Protein AF-A0A6V7KIR1-F1 (afdb_monomer_lite)

Sequence (61 aa):
KLLTMLPTEEERSRIQEAQAASPDLPLGSAEQFLLTLASISELPARLKLWAFKLDFENAEK

Radius of gyration: 15.67 Å; chains: 1; bounding box: 37×17×41 Å

pLDDT: mean 91.27, std 6.07, range [56.06, 95.44]

Organism: NCBI:txid1563983

Secondary structure (DSSP, 8-state):
-GGGSPPPHHHHHHHHHHHHH-TTSPPPHHHHHHHHHHHSTTHHHHHHHHHHHHHHHHH--

InterPro domains:
  IPR015425 Formin, FH2 domain [PF02181] (1-59)
  IPR015425 Formin, FH2 doma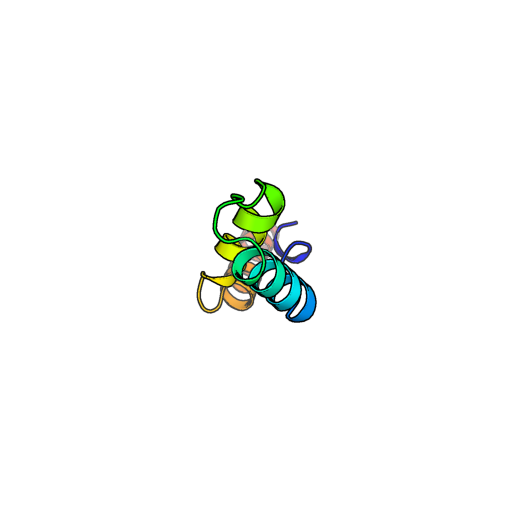in [PS51444] (1-61)
  IPR042201 Formin, FH2 domain superfamily [G3DSA:1.20.58.2220] (1-61)

Structure (mmCIF, N/CA/C/O backbone):
data_AF-A0A6V7KIR1-F1
#
_entry.id   AF-A0A6V7KIR1-F1
#
loop_
_atom_site.group_PDB
_atom_site.id
_atom_site.type_symbol
_atom_site.label_atom_id
_atom_site.label_alt_id
_atom_site.label_comp_id
_atom_site.label_asym_id
_atom_site.label_entity_id
_atom_site.label_seq_id
_atom_site.pdbx_PDB_ins_code
_atom_site.Cartn_x
_atom_site.Cartn_y
_atom_site.Cartn_z
_atom_site.occupancy
_atom_site.B_iso_or_equiv
_atom_site.auth_seq_id
_atom_site.auth_comp_id
_atom_site.auth_asym_id
_atom_site.auth_atom_id
_atom_site.pdbx_PDB_model_num
ATOM 1 N N . LYS A 1 1 ? 12.040 3.870 1.079 1.00 70.12 1 LYS A N 1
ATOM 2 C CA . LYS A 1 1 ? 11.402 3.839 -0.264 1.00 70.12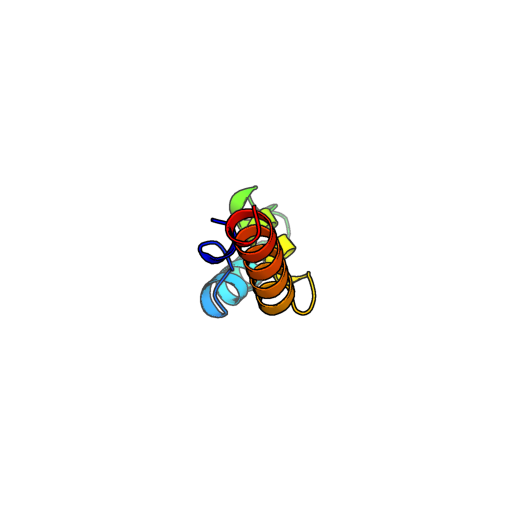 1 LYS A CA 1
ATOM 3 C C . LYS A 1 1 ? 9.903 3.632 -0.043 1.00 70.12 1 LYS A C 1
ATOM 5 O O . LYS A 1 1 ? 9.582 2.733 0.711 1.00 70.12 1 LYS A O 1
ATOM 10 N N . LEU A 1 2 ? 8.993 4.410 -0.643 1.00 81.19 2 LEU A N 1
ATOM 11 C CA . LEU A 1 2 ? 7.537 4.293 -0.377 1.00 81.19 2 LEU A CA 1
ATOM 12 C C . LEU A 1 2 ? 6.973 2.876 -0.589 1.00 81.19 2 LEU A C 1
ATOM 14 O O . LEU A 1 2 ? 6.086 2.451 0.140 1.00 81.19 2 LEU A O 1
ATOM 18 N N . LEU A 1 3 ? 7.550 2.114 -1.523 1.00 84.06 3 LEU A N 1
ATOM 19 C CA . LEU A 1 3 ? 7.195 0.712 -1.772 1.00 84.06 3 LEU A CA 1
ATOM 20 C C . LEU A 1 3 ? 7.367 -0.214 -0.553 1.00 84.06 3 LEU A C 1
ATOM 22 O O . LEU A 1 3 ? 6.742 -1.265 -0.522 1.00 84.06 3 LEU A O 1
ATOM 26 N N . THR A 1 4 ? 8.187 0.151 0.438 1.00 86.62 4 THR A N 1
ATOM 27 C CA . THR A 1 4 ? 8.391 -0.643 1.664 1.00 86.62 4 THR A CA 1
ATOM 28 C C . THR A 1 4 ? 7.474 -0.221 2.811 1.00 86.62 4 THR A C 1
ATOM 30 O O . THR A 1 4 ? 7.594 -0.764 3.899 1.00 86.62 4 THR A O 1
ATOM 33 N N . MET A 1 5 ? 6.618 0.784 2.600 1.00 88.88 5 MET A N 1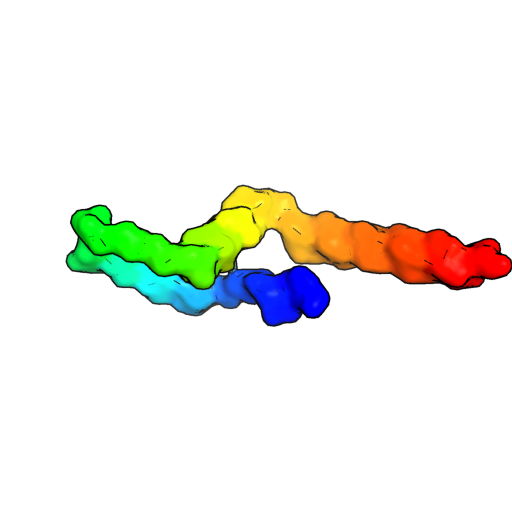
ATOM 34 C CA . MET A 1 5 ? 5.701 1.338 3.607 1.00 88.88 5 MET A CA 1
ATOM 35 C C . MET A 1 5 ? 4.233 1.178 3.193 1.00 88.88 5 MET A C 1
ATOM 37 O O . MET A 1 5 ? 3.356 1.826 3.757 1.00 88.88 5 MET A O 1
ATOM 41 N N . LEU A 1 6 ? 3.962 0.356 2.174 1.00 89.56 6 LEU A N 1
ATOM 42 C CA . LEU A 1 6 ? 2.598 0.014 1.795 1.00 89.56 6 LEU A CA 1
ATOM 43 C C . LEU A 1 6 ? 1.981 -0.822 2.922 1.00 89.56 6 LEU A C 1
ATOM 45 O O . LEU A 1 6 ? 2.570 -1.843 3.277 1.00 89.56 6 LEU A O 1
ATOM 49 N N . PRO A 1 7 ? 0.823 -0.420 3.470 1.00 91.25 7 PRO A N 1
ATOM 50 C CA . PRO A 1 7 ? 0.191 -1.176 4.541 1.00 91.25 7 PRO A CA 1
ATOM 51 C C . PRO A 1 7 ? -0.217 -2.565 4.058 1.00 91.25 7 PRO A C 1
ATOM 53 O O . PRO A 1 7 ? -0.766 -2.718 2.960 1.00 91.25 7 PRO A O 1
ATOM 56 N N . THR A 1 8 ? -0.017 -3.562 4.906 1.00 91.88 8 THR A N 1
ATOM 57 C CA . THR A 1 8 ? -0.579 -4.909 4.741 1.00 91.88 8 THR A CA 1
ATOM 58 C C . THR A 1 8 ? -2.096 -4.910 4.953 1.00 91.88 8 THR A C 1
ATOM 60 O O . THR A 1 8 ? -2.666 -3.930 5.439 1.00 91.88 8 THR A O 1
ATOM 63 N N . GLU A 1 9 ? -2.773 -5.986 4.553 1.00 91.31 9 GLU A N 1
ATOM 64 C CA . GLU A 1 9 ? -4.212 -6.160 4.807 1.00 91.31 9 GLU A CA 1
ATOM 65 C C . 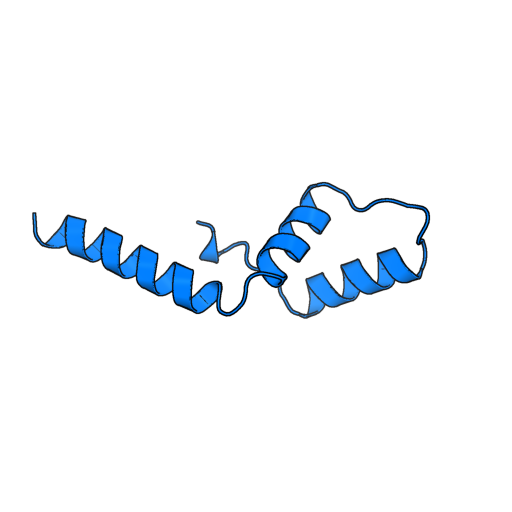GLU A 1 9 ? -4.473 -6.191 6.324 1.00 91.31 9 GLU A C 1
ATOM 67 O O . GLU A 1 9 ? -5.359 -5.509 6.837 1.00 91.31 9 GLU A O 1
ATOM 72 N N . GLU A 1 10 ? -3.619 -6.908 7.058 1.00 93.94 10 GLU A N 1
ATOM 73 C CA . GLU A 1 10 ? -3.707 -7.103 8.503 1.00 93.94 10 GLU A CA 1
ATOM 74 C C . GLU A 1 10 ? -3.509 -5.798 9.282 1.00 93.94 10 GLU A C 1
ATOM 76 O O . GLU A 1 10 ? -4.173 -5.557 10.291 1.00 93.94 10 GLU A O 1
ATOM 81 N N . GLU A 1 11 ? -2.599 -4.926 8.842 1.00 94.25 11 GLU A N 1
ATOM 82 C CA . GLU A 1 11 ? -2.427 -3.598 9.443 1.00 94.25 11 GLU A CA 1
ATOM 83 C C . GLU A 1 11 ? -3.664 -2.723 9.239 1.00 94.25 11 GLU A C 1
ATOM 85 O O . GLU A 1 11 ? -4.100 -2.064 10.181 1.00 94.25 11 GLU A O 1
ATOM 90 N N . ARG A 1 12 ? -4.271 -2.751 8.046 1.00 93.69 12 ARG A N 1
ATOM 91 C CA . ARG A 1 12 ? -5.493 -1.981 7.766 1.00 93.69 12 ARG A CA 1
ATOM 92 C C . ARG A 1 12 ? -6.663 -2.471 8.608 1.00 93.69 12 ARG A C 1
ATOM 94 O O . ARG A 1 12 ? -7.344 -1.636 9.199 1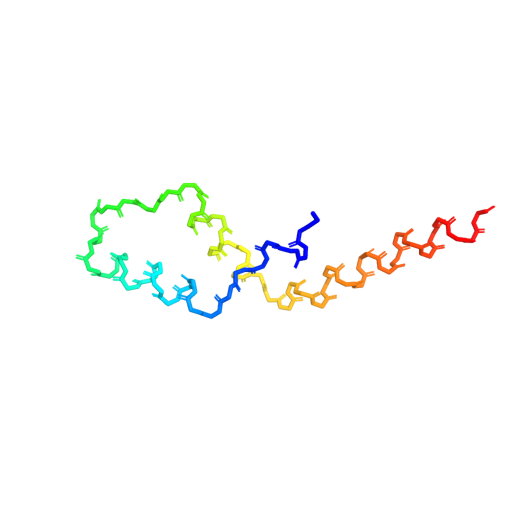.00 93.69 12 ARG A O 1
ATOM 101 N N . SER A 1 13 ? -6.861 -3.790 8.691 1.00 94.94 13 SER A N 1
ATOM 102 C CA . SER A 1 13 ? -7.939 -4.385 9.493 1.00 94.94 13 SER A CA 1
ATOM 103 C C . SER A 1 13 ? -7.819 -3.957 10.950 1.00 94.94 13 SER A C 1
ATOM 105 O O . SER A 1 13 ? -8.763 -3.412 11.513 1.00 94.94 13 SER A O 1
ATOM 107 N N . ARG A 1 14 ? -6.619 -4.072 11.538 1.00 95.44 14 ARG A N 1
ATOM 108 C CA . ARG A 1 14 ? -6.388 -3.680 12.937 1.00 95.44 14 ARG A CA 1
ATOM 109 C C . ARG A 1 14 ? -6.650 -2.197 13.196 1.00 95.44 14 ARG A C 1
ATOM 111 O O . ARG A 1 14 ? -7.227 -1.862 14.226 1.00 95.44 14 ARG A O 1
ATOM 118 N N . ILE A 1 15 ? -6.250 -1.314 12.278 1.00 95.12 15 ILE A N 1
ATOM 119 C CA . ILE A 1 15 ? -6.517 0.128 12.406 1.00 95.12 15 ILE A CA 1
ATOM 120 C C . ILE A 1 15 ? -8.028 0.401 12.354 1.00 95.12 15 ILE A C 1
ATOM 122 O O . ILE A 1 15 ? -8.543 1.155 13.179 1.00 95.12 15 ILE A O 1
ATOM 126 N N . GLN A 1 16 ? -8.747 -0.225 11.419 1.00 93.25 16 GLN A N 1
ATOM 127 C CA . GLN A 1 16 ? -10.196 -0.056 11.273 1.00 93.25 16 GLN A CA 1
ATOM 128 C C . GLN A 1 16 ? -10.969 -0.615 12.473 1.00 93.25 16 GLN A C 1
ATOM 130 O O . GLN A 1 16 ? -11.895 0.031 12.956 1.00 93.25 16 GLN A O 1
ATOM 135 N N . GLU A 1 17 ? -10.568 -1.777 12.988 1.00 94.69 17 GLU A N 1
ATOM 136 C CA . GLU A 1 17 ? -11.152 -2.389 14.184 1.00 94.69 17 GLU A CA 1
ATOM 137 C C . GLU A 1 17 ? -10.950 -1.512 15.422 1.00 94.69 17 GLU A C 1
ATOM 139 O O . GLU A 1 17 ? -11.903 -1.265 16.161 1.00 94.69 17 GLU A O 1
ATOM 144 N N . ALA A 1 18 ? -9.738 -0.986 15.627 1.00 92.62 18 ALA A N 1
ATOM 145 C CA . ALA A 1 18 ? -9.455 -0.073 16.731 1.00 92.62 18 ALA A CA 1
ATOM 146 C C . ALA A 1 18 ? -10.300 1.208 16.642 1.00 92.62 18 ALA A C 1
ATOM 148 O O . ALA A 1 18 ? -10.837 1.667 17.649 1.00 92.62 18 ALA A O 1
ATOM 149 N N . GLN A 1 19 ? -10.476 1.749 15.433 1.00 92.44 19 GLN A N 1
ATOM 150 C CA . GLN A 1 19 ? -11.295 2.937 15.207 1.00 92.44 19 GLN A CA 1
ATOM 151 C C . GLN A 1 19 ? -12.792 2.659 15.418 1.00 92.44 19 GLN A C 1
ATOM 153 O O . GLN A 1 19 ? -13.499 3.487 15.985 1.00 92.44 19 GLN A O 1
ATOM 158 N N . ALA A 1 20 ? -13.278 1.478 15.026 1.00 9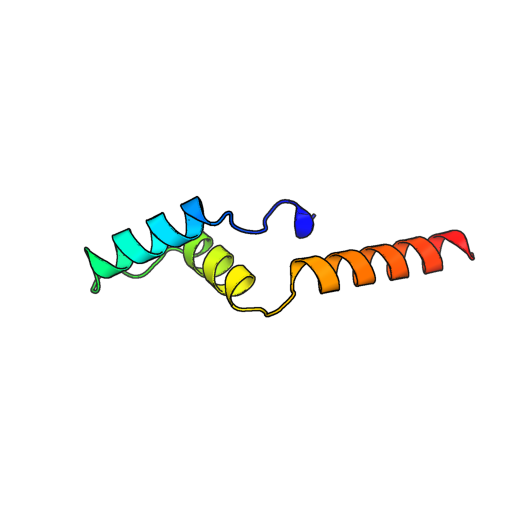2.75 20 ALA A N 1
ATOM 159 C CA . ALA A 1 20 ? -14.650 1.046 15.288 1.00 92.75 20 ALA A CA 1
ATOM 160 C C . ALA A 1 20 ? -14.914 0.797 16.785 1.00 92.75 20 ALA A C 1
ATOM 162 O O . ALA A 1 20 ? -16.006 1.084 17.273 1.00 92.75 20 ALA A O 1
ATOM 163 N N . ALA A 1 21 ? -13.919 0.292 17.521 1.00 94.56 21 ALA A N 1
ATOM 164 C CA . ALA A 1 21 ? -14.003 0.063 18.963 1.00 94.56 21 ALA A CA 1
ATOM 165 C C . ALA A 1 21 ? -13.906 1.358 19.791 1.00 94.56 21 ALA A C 1
ATOM 167 O O . ALA A 1 21 ? -14.312 1.383 20.953 1.00 94.56 21 ALA A O 1
ATOM 168 N N . SER A 1 22 ? -13.344 2.431 19.233 1.00 92.81 22 SER A N 1
ATOM 169 C CA . SER A 1 22 ? -13.146 3.713 19.920 1.00 92.81 22 SER A CA 1
ATOM 170 C C . SER A 1 22 ? -13.307 4.888 18.949 1.00 92.81 22 SER A C 1
ATOM 172 O O . SER A 1 22 ? -12.321 5.541 18.608 1.00 92.81 22 SER A O 1
ATOM 174 N N . PRO A 1 23 ? -14.545 5.187 18.510 1.00 90.25 23 PRO A N 1
ATOM 175 C CA . PRO A 1 23 ? -14.801 6.190 17.473 1.00 90.25 23 PRO A CA 1
ATOM 176 C C . PRO A 1 23 ? -14.430 7.621 17.886 1.00 90.25 23 PRO A C 1
ATOM 178 O O . PRO A 1 23 ? -14.128 8.445 17.025 1.00 90.25 23 PRO A O 1
ATOM 181 N N . ASP A 1 24 ? -14.416 7.915 19.189 1.00 94.12 24 ASP A N 1
ATOM 182 C CA . ASP A 1 24 ? -14.059 9.236 19.724 1.00 94.12 24 ASP A CA 1
ATOM 183 C C . ASP A 1 24 ? -12.538 9.462 19.806 1.00 94.12 24 ASP A C 1
ATOM 185 O O . ASP A 1 24 ? -12.086 10.588 20.031 1.00 94.12 24 ASP A O 1
ATOM 189 N N . LEU A 1 25 ? -11.737 8.402 19.637 1.00 92.25 25 LEU A N 1
ATOM 190 C CA . LEU A 1 25 ? -10.281 8.480 19.652 1.00 92.25 25 LEU A CA 1
ATOM 191 C C . LEU A 1 25 ? -9.760 8.647 18.214 1.00 92.25 25 LEU A C 1
ATOM 193 O O . LEU A 1 25 ? -9.887 7.725 17.404 1.00 92.25 25 LEU A O 1
ATOM 197 N N . PRO A 1 26 ? -9.149 9.794 17.865 1.00 91.94 26 PRO A N 1
ATOM 198 C CA . PRO A 1 26 ? -8.579 9.976 16.539 1.00 91.94 26 PRO A CA 1
ATOM 199 C C . PRO A 1 26 ? -7.368 9.063 16.323 1.00 91.94 26 PRO A C 1
ATOM 201 O O . PRO A 1 26 ? -6.598 8.783 17.243 1.00 91.94 26 PRO A O 1
ATOM 204 N N . LEU A 1 27 ? -7.174 8.649 15.071 1.00 92.81 27 LEU A N 1
ATOM 205 C CA . LEU A 1 27 ? -5.982 7.922 14.652 1.00 92.81 27 LEU A CA 1
ATOM 206 C C . LEU A 1 27 ? -4.730 8.798 14.765 1.00 92.81 27 LEU A C 1
ATOM 208 O O . LEU A 1 27 ? -4.769 10.011 14.537 1.00 92.81 27 LEU A O 1
ATOM 212 N N . GLY A 1 28 ? -3.601 8.166 15.079 1.00 94.19 28 GLY A N 1
ATOM 213 C CA . GLY A 1 28 ? -2.298 8.812 15.025 1.00 94.19 28 GLY A CA 1
ATOM 214 C C . GLY A 1 28 ? -1.861 9.110 13.589 1.00 94.19 28 GLY A C 1
ATOM 215 O O . GLY A 1 28 ? -2.451 8.661 12.602 1.00 94.19 28 GLY A O 1
ATOM 216 N N . SER A 1 29 ? -0.787 9.889 13.454 1.00 94.69 29 SER A N 1
ATOM 217 C CA . SER A 1 29 ? -0.258 10.281 12.142 1.00 94.69 29 SER A CA 1
ATOM 218 C C . SER A 1 29 ? 0.233 9.087 11.319 1.00 94.69 29 SER A C 1
ATOM 220 O O . SER A 1 29 ? 0.131 9.116 10.094 1.00 94.69 29 SER A O 1
ATOM 222 N N . ALA A 1 30 ? 0.731 8.032 11.969 1.00 93.12 30 ALA A N 1
ATOM 223 C CA . ALA A 1 30 ? 1.198 6.821 11.303 1.00 93.12 30 ALA A CA 1
ATOM 224 C C . ALA A 1 30 ? 0.029 6.005 10.731 1.00 93.12 30 ALA A C 1
ATOM 226 O O . ALA A 1 30 ? 0.051 5.628 9.561 1.00 93.12 30 ALA A O 1
ATOM 227 N N . GLU A 1 31 ? -1.021 5.783 11.517 1.00 93.88 31 GLU A N 1
ATOM 228 C CA . GLU A 1 31 ? -2.219 5.056 11.104 1.00 93.88 31 GLU A CA 1
ATOM 229 C C . GLU A 1 31 ? -2.957 5.814 9.998 1.00 93.88 31 GLU A C 1
ATOM 231 O O . GLU A 1 31 ? -3.315 5.233 8.971 1.00 93.88 31 GLU A O 1
ATOM 236 N N . GLN A 1 32 ? -3.100 7.134 10.155 1.00 93.81 32 GLN A N 1
ATOM 237 C CA . GLN A 1 32 ? -3.677 8.003 9.133 1.00 93.81 32 GLN A CA 1
ATOM 238 C C . GLN A 1 32 ? -2.873 7.937 7.827 1.00 93.81 32 GLN A C 1
ATOM 240 O O . GLN A 1 32 ? -3.454 7.876 6.742 1.00 93.81 32 GLN A O 1
ATOM 245 N N . PHE A 1 33 ? -1.539 7.920 7.915 1.00 93.88 33 PHE A N 1
ATOM 246 C CA . PHE A 1 33 ? -0.658 7.785 6.757 1.00 93.88 33 PHE A CA 1
ATOM 247 C C . PHE A 1 33 ? -0.858 6.443 6.046 1.00 93.88 33 PHE A C 1
ATOM 249 O O . PHE A 1 33 ? -1.048 6.426 4.830 1.00 93.88 33 PHE A O 1
ATOM 256 N N . LEU A 1 34 ? -0.898 5.330 6.785 1.00 94.12 34 LEU A N 1
ATOM 257 C CA . LEU A 1 34 ? -1.154 4.003 6.221 1.00 94.12 34 LEU A CA 1
ATOM 258 C C . LEU A 1 34 ? -2.525 3.937 5.533 1.00 94.12 34 LEU A C 1
ATOM 260 O O . LEU A 1 34 ? -2.607 3.517 4.379 1.00 94.12 34 LEU A O 1
ATOM 264 N N . LEU A 1 35 ? -3.593 4.426 6.170 1.00 93.62 35 LEU A N 1
ATOM 265 C CA . LEU A 1 35 ? -4.919 4.468 5.541 1.00 93.62 35 LEU A CA 1
ATOM 266 C C . LEU A 1 35 ? -4.954 5.365 4.298 1.00 93.62 35 LEU A C 1
ATOM 268 O O . LEU A 1 35 ? -5.611 5.030 3.313 1.00 93.62 35 LEU A O 1
ATOM 272 N N . THR A 1 36 ? -4.215 6.475 4.311 1.00 93.94 36 THR A N 1
ATOM 273 C CA . THR A 1 36 ? -4.090 7.365 3.149 1.00 93.94 36 THR A CA 1
ATOM 274 C C . THR A 1 36 ? -3.378 6.672 1.989 1.00 93.94 36 THR A C 1
ATOM 276 O O . THR A 1 36 ? -3.800 6.804 0.846 1.00 93.94 36 THR A O 1
ATOM 279 N N . LEU A 1 37 ? -2.325 5.892 2.251 1.00 93.38 37 LEU A N 1
ATOM 280 C CA . LEU A 1 37 ? -1.684 5.091 1.205 1.00 93.38 37 LEU A CA 1
ATOM 281 C C . LEU A 1 37 ? -2.631 4.015 0.659 1.00 93.38 37 LEU A C 1
ATOM 283 O O . LEU A 1 37 ? -2.667 3.794 -0.550 1.00 93.38 37 LEU A O 1
ATOM 287 N N . ALA A 1 38 ? -3.408 3.366 1.529 1.00 91.38 38 ALA A N 1
ATOM 288 C CA . ALA A 1 38 ? -4.362 2.334 1.131 1.00 91.38 38 ALA A CA 1
ATOM 289 C C . ALA A 1 38 ? -5.539 2.874 0.299 1.00 91.38 38 ALA A C 1
ATOM 291 O O . ALA A 1 38 ? -6.083 2.134 -0.519 1.00 91.38 38 ALA A O 1
ATOM 292 N N . SER A 1 39 ? -5.932 4.139 0.482 1.00 92.88 39 SER A N 1
ATOM 293 C CA . SER A 1 39 ? -7.054 4.742 -0.252 1.00 92.88 39 SER A CA 1
ATOM 294 C C . SER A 1 39 ? -6.719 5.104 -1.703 1.00 92.88 39 SER A C 1
ATOM 296 O O . SER A 1 39 ? -7.621 5.319 -2.514 1.00 92.88 39 SER A O 1
ATOM 298 N N . ILE A 1 40 ? -5.433 5.145 -2.066 1.00 93.94 40 ILE A N 1
ATOM 299 C CA . ILE A 1 40 ? -4.997 5.445 -3.429 1.00 93.94 40 ILE A CA 1
ATOM 300 C C . ILE A 1 40 ? -5.091 4.174 -4.281 1.00 93.94 40 ILE A C 1
ATOM 302 O O . ILE A 1 40 ? -4.302 3.239 -4.138 1.00 93.94 40 ILE A O 1
ATOM 306 N N . SER A 1 41 ? -6.026 4.160 -5.229 1.00 93.25 41 SER A N 1
ATOM 307 C CA . SER A 1 41 ? -6.220 3.032 -6.144 1.00 93.25 41 SER A CA 1
ATOM 308 C C . SER A 1 41 ? -4.955 2.713 -6.942 1.00 93.25 41 SER A C 1
ATOM 310 O O . SER A 1 41 ? -4.315 3.610 -7.501 1.00 93.25 41 SER A O 1
ATOM 312 N N . GLU A 1 42 ? -4.624 1.423 -7.037 1.00 92.44 42 GLU A N 1
ATOM 313 C CA . GLU A 1 42 ? -3.478 0.914 -7.803 1.00 92.44 42 GLU A CA 1
ATOM 314 C C . GLU A 1 42 ? -2.127 1.552 -7.419 1.00 92.44 42 GLU A C 1
ATOM 316 O O . GLU A 1 42 ? -1.186 1.575 -8.220 1.00 92.44 42 GLU A O 1
ATOM 321 N N . LEU A 1 43 ? -1.996 2.077 -6.192 1.00 93.31 43 LEU A N 1
ATOM 322 C CA . LEU A 1 43 ? -0.769 2.727 -5.728 1.00 93.31 43 LEU A CA 1
ATOM 323 C C . LEU A 1 43 ? 0.496 1.867 -5.924 1.00 93.31 43 LEU A C 1
ATOM 325 O O . LEU A 1 43 ? 1.485 2.409 -6.424 1.00 93.31 43 LEU A O 1
ATOM 329 N N . PRO A 1 44 ? 0.511 0.549 -5.619 1.00 91.44 44 PRO A N 1
ATOM 330 C CA . PRO A 1 44 ? 1.708 -0.266 -5.816 1.00 91.44 44 PRO A CA 1
ATOM 331 C C . PRO A 1 44 ? 2.158 -0.316 -7.281 1.00 91.44 44 PRO A C 1
ATOM 333 O O . PRO A 1 44 ? 3.352 -0.216 -7.560 1.00 91.44 44 PRO A O 1
ATOM 336 N N . ALA A 1 45 ? 1.218 -0.440 -8.223 1.00 94.00 45 ALA A N 1
ATOM 337 C CA . ALA A 1 45 ? 1.515 -0.460 -9.654 1.00 94.00 45 ALA A CA 1
ATOM 338 C C . ALA A 1 45 ? 2.036 0.903 -10.134 1.00 94.00 45 ALA A C 1
ATOM 340 O O . ALA A 1 45 ? 3.056 0.968 -10.823 1.00 94.00 45 ALA A O 1
ATOM 341 N N . ARG A 1 46 ? 1.398 1.998 -9.698 1.00 95.38 46 ARG A N 1
ATOM 342 C CA . ARG A 1 46 ? 1.820 3.373 -10.020 1.00 95.38 46 ARG A CA 1
ATOM 343 C C . ARG A 1 46 ? 3.228 3.677 -9.506 1.00 95.38 46 ARG A C 1
ATOM 345 O O . ARG A 1 46 ? 4.039 4.226 -10.246 1.00 95.38 46 ARG A O 1
ATOM 352 N N . LEU A 1 47 ? 3.543 3.280 -8.271 1.00 94.12 47 LEU A N 1
ATOM 353 C CA . LEU A 1 47 ? 4.876 3.462 -7.690 1.00 94.12 47 LEU A CA 1
ATOM 354 C C . LEU A 1 47 ? 5.944 2.627 -8.407 1.00 94.12 47 LEU A C 1
ATOM 356 O O . LEU A 1 47 ? 7.048 3.125 -8.618 1.00 94.12 47 LEU A O 1
ATOM 360 N N . LYS A 1 48 ? 5.629 1.387 -8.809 1.00 93.62 48 LYS A N 1
ATOM 361 C CA . LYS A 1 48 ? 6.540 0.551 -9.611 1.00 93.62 48 LYS A CA 1
ATOM 362 C C . LYS A 1 48 ? 6.831 1.179 -10.975 1.00 93.62 48 LYS A C 1
ATOM 364 O O . LYS A 1 48 ? 7.990 1.238 -11.368 1.00 93.62 48 LYS A O 1
ATOM 369 N N . LEU A 1 49 ? 5.807 1.683 -11.667 1.00 95.25 49 LEU A N 1
ATOM 370 C CA . LEU A 1 49 ? 5.974 2.367 -12.953 1.00 95.25 49 LEU A CA 1
ATOM 371 C C . LEU A 1 49 ? 6.812 3.642 -12.812 1.00 95.25 49 LEU A C 1
ATOM 373 O O . LEU A 1 49 ? 7.675 3.916 -13.641 1.00 95.25 49 LEU A O 1
ATOM 377 N N . TRP A 1 50 ? 6.572 4.418 -11.754 1.00 94.25 50 TRP A N 1
ATOM 378 C CA . TRP A 1 50 ? 7.335 5.633 -11.502 1.00 94.25 50 TRP A CA 1
ATOM 379 C C . TRP A 1 50 ? 8.806 5.336 -11.198 1.00 94.25 50 TRP A C 1
ATOM 381 O O . TRP A 1 50 ? 9.679 5.981 -11.773 1.00 94.25 50 TRP A O 1
ATOM 391 N N . ALA A 1 51 ? 9.078 4.322 -10.369 1.00 92.06 51 ALA A N 1
ATOM 392 C CA . ALA A 1 51 ? 10.436 3.845 -10.122 1.00 92.06 51 ALA A CA 1
ATOM 393 C C . ALA A 1 51 ? 11.119 3.402 -11.426 1.00 92.06 51 ALA A C 1
ATOM 395 O O . ALA A 1 51 ? 12.213 3.869 -11.715 1.00 92.06 51 ALA A O 1
ATOM 396 N N . PHE A 1 52 ? 10.433 2.607 -12.258 1.00 93.25 52 PHE A N 1
ATOM 397 C CA . PHE A 1 52 ? 10.941 2.200 -13.571 1.00 93.25 52 PHE A CA 1
ATOM 398 C C . PHE A 1 52 ? 11.292 3.399 -14.462 1.00 93.25 52 PHE A C 1
ATOM 400 O O . PHE A 1 52 ? 12.368 3.423 -15.048 1.00 93.25 52 PHE A O 1
ATOM 407 N N . LYS A 1 53 ? 10.414 4.407 -14.550 1.00 93.69 53 LYS A N 1
ATOM 408 C CA . LYS A 1 53 ? 10.660 5.609 -15.358 1.00 93.69 53 LYS A CA 1
ATOM 409 C C . LYS A 1 53 ? 11.912 6.362 -14.891 1.00 93.69 53 LYS A C 1
ATOM 411 O O . LYS A 1 53 ? 12.729 6.738 -15.721 1.00 93.69 53 LYS A O 1
ATOM 416 N N . LEU A 1 54 ? 12.054 6.570 -13.581 1.00 90.44 54 LEU A N 1
ATOM 417 C CA . LEU A 1 54 ? 13.230 7.213 -12.984 1.00 90.44 54 LEU A CA 1
ATOM 418 C C . LEU A 1 54 ? 14.511 6.422 -13.264 1.00 90.44 54 LEU A C 1
ATOM 420 O O . LEU A 1 54 ? 15.520 7.003 -13.652 1.00 90.44 54 LEU A O 1
ATOM 424 N N . ASP A 1 55 ? 14.466 5.103 -13.076 1.00 91.38 55 ASP A N 1
ATOM 425 C CA . ASP A 1 55 ? 15.609 4.225 -13.325 1.00 91.38 55 ASP A CA 1
ATOM 426 C C . ASP A 1 55 ? 16.004 4.241 -14.812 1.00 91.38 55 ASP A C 1
ATOM 428 O O . ASP A 1 55 ? 17.189 4.313 -15.130 1.00 91.38 55 ASP A O 1
ATOM 432 N N . PHE A 1 56 ? 15.025 4.254 -15.721 1.00 92.44 56 PHE A N 1
ATOM 433 C CA . PHE A 1 56 ? 15.247 4.355 -17.163 1.00 92.44 56 PHE A CA 1
ATOM 434 C C . PHE A 1 56 ? 15.869 5.699 -17.571 1.00 92.44 56 PHE A C 1
ATOM 436 O O . PHE A 1 56 ? 16.888 5.713 -18.255 1.00 92.44 56 PHE A O 1
ATOM 443 N N . GLU A 1 57 ? 15.318 6.825 -17.102 1.00 90.12 57 GLU A N 1
ATOM 444 C CA . GLU A 1 57 ? 15.868 8.167 -17.364 1.00 90.12 57 GLU A CA 1
ATOM 445 C C . GLU A 1 57 ? 17.307 8.327 -16.848 1.00 90.12 57 GLU A C 1
ATOM 447 O O . GLU A 1 57 ? 18.086 9.103 -17.402 1.00 90.12 57 GLU A O 1
ATOM 452 N N . ASN A 1 58 ? 17.663 7.611 -15.778 1.00 87.00 58 ASN A N 1
ATOM 453 C CA . ASN A 1 58 ? 19.025 7.582 -15.255 1.00 87.00 58 ASN A CA 1
ATOM 454 C C . ASN A 1 58 ? 19.956 6.673 -16.072 1.00 87.00 58 ASN A C 1
ATOM 456 O O . ASN A 1 58 ? 21.148 6.954 -16.124 1.00 87.00 58 ASN A O 1
ATOM 460 N N . ALA A 1 59 ? 19.439 5.598 -16.673 1.00 86.62 59 ALA A N 1
ATOM 461 C CA . ALA A 1 59 ? 20.217 4.633 -17.450 1.00 86.62 59 ALA A CA 1
ATOM 462 C C . ALA A 1 59 ? 20.466 5.062 -18.909 1.00 86.62 59 ALA A C 1
ATOM 464 O O . ALA A 1 59 ? 21.461 4.642 -19.490 1.00 86.62 59 ALA A O 1
ATOM 465 N N . GLU A 1 60 ? 19.581 5.869 -19.505 1.00 83.81 60 GLU A N 1
ATOM 466 C CA . GLU A 1 60 ? 19.756 6.407 -20.868 1.00 83.81 60 GLU A CA 1
ATOM 467 C C . GLU A 1 60 ? 20.666 7.650 -20.953 1.00 83.81 60 GLU A C 1
ATOM 469 O O . GLU A 1 60 ? 20.927 8.137 -22.054 1.00 83.81 60 GLU A O 1
ATOM 474 N N . LYS A 1 61 ? 21.153 8.174 -19.821 1.00 56.06 61 LYS A N 1
ATOM 475 C CA . LYS A 1 61 ? 22.142 9.266 -19.770 1.00 56.06 61 LYS A CA 1
ATOM 476 C C . LYS A 1 61 ? 23.573 8.750 -19.836 1.00 56.06 61 LYS A C 1
ATOM 478 O O . LYS A 1 61 ? 24.387 9.442 -20.486 1.00 56.06 61 LYS A O 1
#

Foldseek 3Di:
DVLVLADDPVLLVVLVVVCVVPVVDDDDPSSVVNVVCVPDPPNNVVVVVVVVVVVVVVVVD